Protein AF-A0A5Q5CLP3-F1 (afdb_monomer_lite)

Organism: Mycobacterium sp. (strain JLS) (NCBI:txid164757)

Foldseek 3Di:
DALVLLVLLVVLLVCLVPVPVNVVSC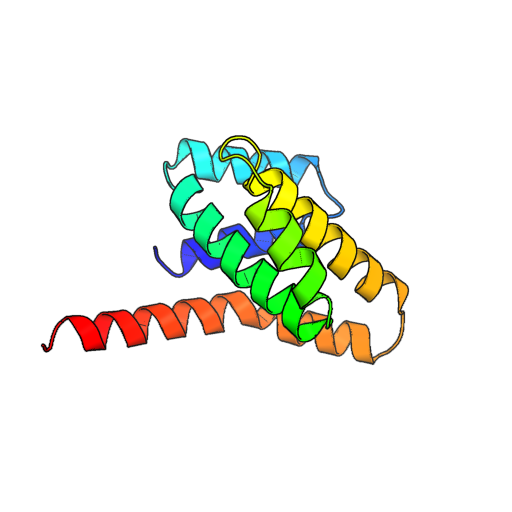VVCVVVVNNVVNLVSLLVLLCVLCVVQVNNVVLVVLQVPDDPVCNSVSSSVSSSVSLVVLVVVPDPVSVVVVVVSVCVSVVVNVVVVVVVVVVVVD

pLDDT: mean 81.56, std 12.14, range [46.47, 97.06]

Sequence (122 aa):
MNAADYLVAWAIIRSWKAEGARKDMLQSAKDADRLPFVTVALIRIAALLAHASEVDRDFTQQLVYANDANIVTRILSVTDQILSAIDADQRPSAEALMAQLDAIPEHLAFRDIVTSEVEVDT

Radius of gyration: 14.79 Å; chains: 1; bounding box: 36×40×38 Å

Structure (mmCIF, N/CA/C/O backbone):
data_AF-A0A5Q5CLP3-F1
#
_entry.id   AF-A0A5Q5CLP3-F1
#
loop_
_atom_site.group_PDB
_atom_site.id
_atom_site.type_symbol
_atom_site.label_atom_id
_atom_site.label_alt_id
_atom_site.label_comp_id
_atom_site.label_asym_id
_atom_site.label_entity_id
_atom_site.label_seq_id
_atom_site.pdbx_PDB_ins_code
_atom_site.Cartn_x
_atom_site.Cartn_y
_atom_site.Cartn_z
_atom_site.occupancy
_atom_site.B_iso_or_equiv
_atom_site.auth_seq_id
_atom_site.auth_comp_id
_atom_site.auth_asym_id
_atom_site.auth_atom_id
_atom_site.pdbx_PDB_model_num
ATOM 1 N N . MET A 1 1 ? 12.898 -8.020 -7.824 1.00 82.25 1 MET A N 1
ATOM 2 C CA . MET A 1 1 ? 12.304 -7.186 -6.758 1.00 82.25 1 MET A CA 1
ATOM 3 C C . MET A 1 1 ? 13.365 -6.958 -5.693 1.00 82.25 1 MET A C 1
ATOM 5 O O . MET A 1 1 ? 14.208 -7.830 -5.530 1.00 82.25 1 MET A O 1
ATOM 9 N N . ASN A 1 2 ? 13.394 -5.800 -5.043 1.00 84.06 2 ASN A N 1
ATOM 10 C CA . ASN A 1 2 ? 14.360 -5.465 -3.992 1.00 84.06 2 ASN A CA 1
ATOM 11 C C . ASN A 1 2 ? 13.679 -4.708 -2.836 1.00 84.06 2 ASN A C 1
ATOM 13 O O . ASN A 1 2 ? 12.492 -4.393 -2.902 1.00 84.06 2 ASN A O 1
ATOM 17 N N . ALA A 1 3 ? 14.441 -4.390 -1.787 1.00 84.00 3 ALA A N 1
ATOM 18 C CA . ALA A 1 3 ? 13.937 -3.672 -0.615 1.00 84.00 3 ALA A CA 1
ATOM 19 C C . ALA A 1 3 ? 13.268 -2.325 -0.958 1.00 84.00 3 ALA A C 1
ATOM 21 O O . ALA A 1 3 ? 12.283 -1.943 -0.330 1.00 84.00 3 ALA A O 1
ATOM 22 N N . ALA A 1 4 ? 13.756 -1.622 -1.985 1.00 87.88 4 ALA A N 1
ATOM 23 C CA . ALA A 1 4 ? 13.191 -0.340 -2.394 1.00 87.88 4 ALA A CA 1
ATOM 24 C C . ALA A 1 4 ? 11.760 -0.476 -2.939 1.00 87.88 4 ALA A C 1
ATOM 26 O O . ALA A 1 4 ? 10.946 0.415 -2.707 1.00 87.88 4 ALA A O 1
ATOM 27 N N . ASP A 1 5 ? 11.415 -1.595 -3.588 1.00 91.50 5 ASP A N 1
ATOM 28 C CA . ASP A 1 5 ? 10.044 -1.828 -4.068 1.00 91.50 5 ASP A CA 1
ATOM 29 C C . ASP A 1 5 ? 9.048 -1.917 -2.900 1.00 91.50 5 ASP A C 1
ATOM 31 O O . ASP A 1 5 ? 7.936 -1.398 -2.992 1.00 91.50 5 ASP A O 1
ATOM 35 N N . TYR A 1 6 ? 9.464 -2.523 -1.782 1.00 88.56 6 TYR A N 1
ATOM 36 C CA . TYR A 1 6 ? 8.660 -2.605 -0.562 1.00 88.56 6 TYR A CA 1
ATOM 37 C C . TYR A 1 6 ? 8.486 -1.250 0.115 1.00 88.56 6 TYR A C 1
ATOM 39 O O . TYR A 1 6 ? 7.378 -0.919 0.535 1.00 88.56 6 TYR A O 1
ATOM 47 N N . LEU A 1 7 ? 9.550 -0.448 0.184 1.00 89.88 7 LEU A N 1
ATOM 48 C CA . LEU A 1 7 ? 9.484 0.906 0.737 1.00 89.88 7 LEU A CA 1
ATOM 49 C C . LEU A 1 7 ? 8.552 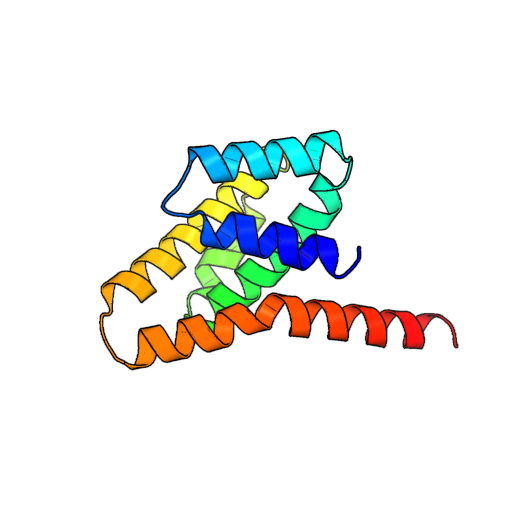1.802 -0.087 1.00 89.88 7 LEU A C 1
ATOM 51 O O . LEU A 1 7 ? 7.720 2.511 0.478 1.00 89.88 7 LEU A O 1
ATOM 55 N N . VAL A 1 8 ? 8.636 1.727 -1.419 1.00 93.81 8 VAL A N 1
ATOM 56 C CA . VAL A 1 8 ? 7.736 2.462 -2.322 1.00 93.81 8 VAL A CA 1
ATOM 57 C C . VAL A 1 8 ? 6.290 1.991 -2.155 1.00 93.81 8 VAL A C 1
ATOM 59 O O . VAL A 1 8 ? 5.395 2.820 -1.992 1.00 93.81 8 VAL A O 1
ATOM 62 N N . ALA A 1 9 ? 6.045 0.677 -2.139 1.00 93.94 9 ALA A N 1
ATOM 63 C CA . ALA A 1 9 ? 4.707 0.126 -1.923 1.00 93.94 9 ALA A CA 1
ATOM 64 C C . ALA A 1 9 ? 4.112 0.564 -0.574 1.00 93.94 9 ALA A C 1
ATOM 66 O O . ALA A 1 9 ? 2.941 0.942 -0.505 1.00 93.94 9 ALA A O 1
ATOM 67 N N . TRP A 1 10 ? 4.922 0.586 0.487 1.00 92.94 10 TRP A N 1
ATOM 68 C CA . TRP A 1 10 ? 4.484 1.057 1.798 1.00 92.94 10 TRP A CA 1
ATOM 69 C C . TRP A 1 10 ? 4.161 2.546 1.815 1.00 92.94 10 TRP A C 1
ATOM 71 O O . TRP A 1 10 ? 3.119 2.932 2.340 1.00 92.94 10 TRP A O 1
ATOM 81 N N . ALA A 1 11 ? 4.985 3.382 1.181 1.00 92.56 11 ALA A N 1
ATOM 82 C CA . ALA A 1 11 ? 4.707 4.811 1.053 1.00 92.56 11 ALA A CA 1
ATOM 83 C C . ALA A 1 11 ? 3.378 5.073 0.313 1.00 92.56 11 ALA A C 1
ATOM 85 O O . ALA A 1 11 ? 2.566 5.894 0.753 1.00 92.56 11 ALA A O 1
ATOM 86 N N . ILE A 1 12 ? 3.102 4.316 -0.756 1.00 95.69 12 ILE A N 1
ATOM 87 C CA . ILE A 1 12 ? 1.827 4.365 -1.488 1.00 95.69 12 ILE A CA 1
ATOM 88 C C . ILE A 1 12 ? 0.653 4.001 -0.562 1.00 95.69 12 ILE A C 1
ATOM 90 O O . ILE A 1 12 ? -0.347 4.724 -0.528 1.00 95.69 12 ILE A O 1
ATOM 94 N N . ILE A 1 13 ? 0.770 2.935 0.231 1.00 92.81 13 ILE A N 1
ATOM 95 C CA . ILE A 1 13 ? -0.267 2.531 1.195 1.00 92.81 13 ILE A CA 1
ATOM 96 C C . ILE A 1 13 ? -0.468 3.616 2.267 1.00 92.81 13 ILE A C 1
ATOM 98 O O . ILE A 1 13 ? -1.590 4.082 2.466 1.00 92.81 13 ILE A O 1
ATOM 102 N N . ARG A 1 14 ? 0.614 4.118 2.874 1.00 91.25 14 ARG A N 1
ATOM 103 C CA . ARG A 1 14 ? 0.599 5.183 3.898 1.00 91.25 14 ARG A CA 1
ATOM 104 C C . ARG A 1 14 ? -0.015 6.496 3.411 1.00 91.25 14 ARG A C 1
ATOM 106 O O . ARG A 1 14 ? -0.549 7.249 4.220 1.00 91.25 14 ARG A O 1
ATOM 113 N N . SER A 1 15 ? 0.006 6.760 2.107 1.00 93.75 15 SER A N 1
ATOM 114 C CA . SER A 1 15 ? -0.631 7.937 1.498 1.00 93.75 15 SER A CA 1
ATOM 115 C C . SER A 1 15 ? -2.152 7.827 1.307 1.00 93.75 15 SER A C 1
ATOM 117 O O . SER A 1 15 ? -2.725 8.561 0.507 1.00 93.75 15 SER A O 1
ATOM 119 N N . TRP A 1 16 ? -2.841 6.952 2.044 1.00 92.69 16 TRP A N 1
ATOM 120 C CA . TRP A 1 16 ? -4.288 6.719 1.910 1.00 92.69 16 TRP A CA 1
ATOM 121 C C . TRP A 1 16 ? -5.194 7.924 2.136 1.00 92.69 16 TRP A C 1
ATOM 123 O O . TRP A 1 16 ? -6.257 8.003 1.529 1.00 92.69 16 TRP A O 1
ATOM 133 N N . LYS A 1 17 ? -4.753 8.912 2.917 1.00 92.69 17 LYS A N 1
ATOM 134 C CA . LYS A 1 17 ? -5.456 10.200 3.062 1.00 92.69 17 LYS A CA 1
ATOM 135 C C . LYS A 1 17 ? -5.003 11.267 2.049 1.00 92.69 17 LYS A C 1
ATOM 137 O O . LYS A 1 17 ? -5.520 12.379 2.064 1.00 92.69 17 LYS A O 1
ATOM 142 N N . ALA A 1 18 ? -4.032 10.963 1.187 1.00 94.06 18 ALA A N 1
ATOM 143 C CA . ALA A 1 18 ? -3.360 11.907 0.292 1.00 94.06 18 ALA A CA 1
ATOM 144 C C . ALA A 1 18 ? -3.347 11.396 -1.162 1.00 94.06 18 ALA A C 1
ATOM 146 O O . ALA A 1 18 ? -2.299 11.053 -1.712 1.00 94.06 18 ALA A O 1
ATOM 147 N N . GLU A 1 19 ? -4.521 11.380 -1.805 1.00 90.75 19 GLU A N 1
ATOM 148 C CA . GLU A 1 19 ? -4.721 10.815 -3.152 1.00 90.75 19 GLU A CA 1
ATOM 149 C C . GLU A 1 19 ? -3.769 11.397 -4.216 1.00 90.75 19 GLU A C 1
ATOM 151 O O . GLU A 1 19 ? -3.290 10.661 -5.076 1.00 90.75 19 GLU A O 1
ATOM 156 N N . GLY A 1 20 ? -3.456 12.698 -4.149 1.00 93.62 20 GLY A N 1
ATOM 157 C CA . GLY A 1 20 ? -2.504 13.342 -5.064 1.00 93.62 20 GLY A CA 1
ATOM 158 C C . GLY A 1 20 ? -1.098 12.745 -4.956 1.00 93.62 20 GLY A C 1
ATOM 159 O O . GLY A 1 20 ? -0.581 12.206 -5.930 1.00 93.62 20 GLY A O 1
ATOM 160 N N . ALA A 1 21 ? -0.534 12.726 -3.744 1.00 93.25 21 ALA A N 1
ATOM 161 C CA . ALA A 1 21 ? 0.785 12.144 -3.488 1.00 93.25 21 ALA A CA 1
ATOM 162 C C . ALA A 1 21 ? 0.839 10.656 -3.870 1.00 93.25 21 ALA A C 1
ATOM 164 O O . ALA A 1 21 ? 1.832 10.178 -4.415 1.00 93.25 21 ALA A O 1
ATOM 165 N N . ARG A 1 22 ? -0.253 9.922 -3.630 1.00 95.50 22 ARG A N 1
ATOM 166 C CA . ARG A 1 22 ? -0.381 8.521 -4.033 1.00 95.50 22 ARG A CA 1
ATOM 167 C C . ARG A 1 22 ? -0.280 8.337 -5.546 1.00 95.50 22 ARG A C 1
ATOM 169 O O . ARG A 1 22 ? 0.442 7.451 -6.006 1.00 95.50 22 ARG A O 1
ATOM 176 N N . LYS A 1 23 ? -1.007 9.154 -6.315 1.00 94.94 23 LYS A N 1
ATOM 177 C CA . LYS A 1 23 ? -0.969 9.126 -7.784 1.00 94.94 23 LYS A CA 1
ATOM 178 C C . LYS A 1 23 ? 0.427 9.449 -8.304 1.00 94.94 23 LYS A C 1
ATOM 180 O O . LYS A 1 23 ? 0.911 8.728 -9.172 1.00 94.94 23 LYS A O 1
ATOM 185 N N . ASP A 1 24 ? 1.089 10.446 -7.724 1.00 96.44 24 ASP A N 1
ATOM 186 C CA . ASP A 1 24 ? 2.452 10.827 -8.105 1.00 96.44 24 ASP A CA 1
ATOM 187 C C . ASP A 1 24 ? 3.451 9.687 -7.854 1.00 96.44 24 ASP A C 1
ATOM 189 O O . ASP A 1 24 ? 4.283 9.385 -8.709 1.00 96.44 24 ASP A O 1
ATOM 193 N N . MET A 1 25 ? 3.333 8.983 -6.724 1.00 96.19 25 MET A N 1
ATOM 194 C CA . MET A 1 25 ? 4.183 7.825 -6.422 1.00 96.19 25 MET A CA 1
ATOM 195 C C . MET A 1 25 ? 3.934 6.641 -7.366 1.00 96.19 25 MET A C 1
ATOM 197 O O . MET A 1 25 ? 4.889 6.002 -7.808 1.00 96.19 25 MET A O 1
ATOM 201 N N . LEU A 1 26 ? 2.674 6.358 -7.713 1.00 95.69 26 LEU A N 1
ATOM 202 C CA . LEU A 1 26 ? 2.335 5.321 -8.695 1.00 95.69 26 LEU A CA 1
ATOM 203 C C . LEU A 1 26 ? 2.875 5.659 -10.089 1.00 95.69 26 LEU A C 1
ATOM 205 O O . LEU A 1 26 ? 3.398 4.778 -10.773 1.00 95.69 26 LEU A O 1
ATOM 209 N N . GLN A 1 27 ? 2.775 6.926 -10.497 1.00 96.50 27 GLN A N 1
ATOM 210 C CA . GLN A 1 27 ? 3.311 7.392 -11.771 1.00 96.50 27 GLN A CA 1
ATOM 211 C C . GLN A 1 27 ? 4.843 7.327 -11.783 1.00 96.50 27 GLN A C 1
ATOM 213 O O . GLN A 1 27 ? 5.410 6.787 -12.724 1.00 96.50 27 GLN A O 1
ATOM 218 N N . SER A 1 28 ? 5.507 7.743 -10.704 1.00 96.44 28 SER A N 1
ATOM 219 C CA . SER A 1 28 ? 6.964 7.624 -10.554 1.00 96.44 28 SER A CA 1
ATOM 220 C C . SER A 1 28 ? 7.442 6.167 -10.642 1.00 96.44 28 SER A C 1
ATOM 222 O O . SER A 1 28 ? 8.383 5.855 -11.372 1.00 96.44 28 SER A O 1
ATOM 224 N N . ALA A 1 29 ? 6.746 5.233 -9.981 1.00 95.56 29 ALA A N 1
ATOM 225 C CA . ALA A 1 29 ? 7.049 3.805 -10.089 1.00 95.56 29 ALA A CA 1
ATOM 226 C C . ALA A 1 29 ? 6.852 3.265 -11.516 1.00 95.56 29 ALA A C 1
ATOM 228 O O . ALA A 1 29 ? 7.582 2.368 -11.943 1.00 95.56 29 ALA A O 1
ATOM 229 N N . LYS A 1 30 ? 5.869 3.796 -12.253 1.00 95.75 30 LYS A N 1
ATOM 230 C CA . LYS A 1 30 ? 5.630 3.461 -13.660 1.00 95.75 30 LYS A CA 1
ATOM 231 C C . LYS A 1 30 ? 6.737 3.998 -14.563 1.00 95.75 30 LYS A C 1
ATOM 233 O O . LYS A 1 30 ? 7.255 3.233 -15.364 1.00 95.75 30 LYS A O 1
ATOM 238 N N . ASP A 1 31 ? 7.116 5.261 -14.400 1.00 97.06 31 ASP A N 1
ATOM 239 C CA . ASP A 1 31 ? 8.151 5.921 -15.205 1.00 97.06 31 ASP A CA 1
ATOM 240 C C . ASP A 1 31 ? 9.542 5.303 -14.986 1.00 97.06 31 ASP A C 1
ATOM 242 O O . ASP A 1 31 ? 10.394 5.359 -15.868 1.00 97.06 31 ASP A O 1
ATOM 246 N N . ALA A 1 32 ? 9.765 4.676 -13.828 1.00 95.81 32 ALA A N 1
ATOM 247 C CA . ALA A 1 32 ? 10.977 3.924 -13.513 1.00 95.81 32 ALA A CA 1
ATOM 248 C C . ALA A 1 32 ? 10.940 2.443 -13.955 1.00 95.81 32 ALA A C 1
ATOM 250 O O . ALA A 1 32 ? 11.840 1.686 -13.588 1.00 95.81 32 ALA A O 1
ATOM 251 N N . ASP A 1 33 ? 9.890 1.992 -14.655 1.00 95.31 33 ASP A N 1
ATOM 252 C CA . ASP A 1 33 ? 9.649 0.580 -15.009 1.00 95.31 33 ASP A CA 1
ATOM 253 C C . ASP A 1 33 ? 9.635 -0.375 -13.791 1.00 95.31 33 ASP A C 1
ATOM 255 O O . ASP A 1 33 ? 9.911 -1.575 -13.882 1.00 95.31 33 ASP A O 1
ATOM 259 N N . ARG A 1 34 ? 9.293 0.149 -12.606 1.00 95.50 34 ARG A N 1
ATOM 260 C CA . ARG A 1 34 ? 9.231 -0.605 -11.340 1.00 95.50 34 ARG A CA 1
ATOM 261 C C . ARG A 1 34 ? 7.824 -1.007 -10.931 1.00 95.50 34 ARG A C 1
ATOM 263 O O . ARG A 1 34 ? 7.679 -1.846 -10.042 1.00 95.50 34 ARG A O 1
ATOM 270 N N . LEU A 1 35 ? 6.791 -0.459 -11.573 1.00 94.12 35 LEU A N 1
ATOM 271 C CA . LEU A 1 35 ? 5.393 -0.699 -11.210 1.00 94.12 35 LEU A CA 1
ATOM 272 C C . LEU A 1 35 ? 5.022 -2.191 -11.071 1.00 94.12 35 LEU A C 1
ATOM 274 O O . LEU A 1 35 ? 4.312 -2.506 -10.116 1.00 94.12 35 LEU A O 1
ATOM 278 N N . PRO A 1 36 ? 5.502 -3.133 -11.914 1.00 93.44 36 PRO A N 1
ATOM 279 C CA . PRO A 1 36 ? 5.213 -4.555 -11.715 1.00 93.44 36 PRO A CA 1
ATOM 280 C C . PRO A 1 36 ? 5.741 -5.097 -10.377 1.00 93.44 36 PRO A C 1
ATOM 282 O O . PRO A 1 36 ? 5.016 -5.776 -9.653 1.00 93.44 36 PRO A O 1
ATOM 285 N N . PHE A 1 37 ? 6.975 -4.747 -10.002 1.00 93.62 37 PHE A N 1
ATOM 286 C CA . PHE A 1 37 ? 7.575 -5.174 -8.734 1.00 93.62 37 PHE A CA 1
ATOM 287 C C . PHE A 1 37 ? 6.890 -4.512 -7.535 1.00 93.62 37 PHE A C 1
ATOM 289 O O . PHE A 1 37 ? 6.574 -5.184 -6.556 1.00 93.62 37 PHE A O 1
ATOM 296 N N . VAL A 1 38 ? 6.576 -3.219 -7.648 1.00 94.25 38 VAL A N 1
ATOM 297 C CA . VAL A 1 38 ? 5.799 -2.487 -6.637 1.00 94.25 38 VAL A CA 1
ATOM 298 C C . VAL A 1 38 ? 4.401 -3.089 -6.481 1.00 94.25 38 VAL A C 1
ATOM 300 O O . VAL A 1 38 ? 3.913 -3.205 -5.366 1.00 94.25 38 VAL A O 1
ATOM 303 N N . THR A 1 39 ? 3.767 -3.548 -7.563 1.00 93.25 39 THR A N 1
ATOM 304 C CA . THR A 1 39 ? 2.457 -4.218 -7.508 1.00 93.25 39 THR A CA 1
ATOM 305 C C . THR A 1 39 ? 2.533 -5.533 -6.736 1.00 93.25 39 THR A C 1
ATOM 307 O O . THR A 1 39 ? 1.685 -5.790 -5.884 1.00 93.25 39 THR A O 1
ATOM 310 N N . VAL A 1 40 ? 3.570 -6.345 -6.962 1.00 91.25 40 VAL A N 1
ATOM 311 C CA . VAL A 1 40 ? 3.799 -7.567 -6.171 1.00 91.25 40 VAL A CA 1
ATOM 312 C C . VAL A 1 40 ? 4.019 -7.230 -4.692 1.00 91.25 40 VAL A C 1
ATOM 314 O O . VAL A 1 40 ? 3.440 -7.886 -3.824 1.00 91.25 40 VAL A O 1
ATOM 317 N N . ALA A 1 41 ? 4.801 -6.190 -4.391 1.00 91.00 41 ALA A N 1
ATOM 318 C CA . ALA A 1 41 ? 4.996 -5.718 -3.023 1.00 91.00 41 ALA A CA 1
ATOM 319 C C . ALA A 1 41 ? 3.679 -5.231 -2.385 1.00 91.00 41 ALA A C 1
ATOM 321 O O . ALA A 1 41 ? 3.374 -5.629 -1.262 1.00 91.00 41 ALA A O 1
ATOM 322 N N . LEU A 1 42 ? 2.854 -4.466 -3.111 1.00 92.81 42 LEU A N 1
ATOM 323 C CA . LEU A 1 42 ? 1.524 -4.027 -2.669 1.00 92.81 42 LEU A CA 1
ATOM 324 C C . LEU A 1 42 ? 0.625 -5.216 -2.314 1.00 92.81 42 LEU A C 1
ATOM 326 O O . LEU A 1 42 ? 0.012 -5.202 -1.251 1.00 92.81 42 LEU A O 1
ATOM 330 N N . ILE A 1 43 ? 0.583 -6.262 -3.149 1.00 90.25 43 ILE A N 1
ATOM 331 C CA . ILE A 1 43 ? -0.190 -7.486 -2.868 1.00 90.25 43 ILE A CA 1
ATOM 332 C C . ILE A 1 43 ? 0.271 -8.126 -1.557 1.00 90.25 43 ILE A C 1
ATOM 334 O O . ILE A 1 43 ? -0.555 -8.476 -0.718 1.00 90.25 43 ILE A O 1
ATOM 338 N N . ARG A 1 44 ? 1.588 -8.278 -1.370 1.00 87.88 44 ARG A N 1
ATOM 339 C CA . ARG A 1 44 ? 2.163 -8.931 -0.183 1.00 87.88 44 ARG A CA 1
ATOM 340 C C . ARG A 1 44 ? 1.891 -8.142 1.094 1.00 87.88 44 ARG A C 1
ATOM 342 O O . ARG A 1 44 ? 1.519 -8.737 2.102 1.00 87.88 44 ARG A O 1
ATOM 349 N N . ILE A 1 45 ? 2.046 -6.821 1.046 1.00 88.00 45 ILE A N 1
ATOM 350 C CA . ILE A 1 45 ? 1.747 -5.947 2.184 1.00 88.00 45 ILE A CA 1
ATOM 351 C C . ILE A 1 45 ? 0.245 -5.972 2.490 1.00 88.00 45 ILE A C 1
ATOM 353 O O . ILE A 1 45 ? -0.140 -6.115 3.645 1.00 88.00 45 ILE A O 1
ATOM 357 N N . ALA A 1 46 ? -0.609 -5.885 1.469 1.00 88.25 46 ALA A N 1
ATOM 358 C CA . ALA A 1 46 ? -2.056 -5.934 1.644 1.00 88.25 46 ALA A CA 1
ATOM 359 C C . ALA A 1 46 ? -2.538 -7.276 2.218 1.00 88.25 46 ALA A C 1
ATOM 361 O O . ALA A 1 46 ? -3.413 -7.282 3.078 1.00 88.25 46 ALA A O 1
ATOM 362 N N . ALA A 1 47 ? -1.925 -8.395 1.819 1.00 85.06 47 ALA A N 1
ATOM 363 C CA . ALA A 1 47 ? -2.195 -9.703 2.410 1.00 85.06 47 ALA A CA 1
ATOM 364 C C . ALA A 1 47 ? -1.832 -9.746 3.903 1.00 85.06 47 ALA A C 1
ATOM 366 O O . ALA A 1 47 ? -2.610 -10.243 4.708 1.00 85.06 47 ALA A O 1
ATOM 367 N N . LEU A 1 48 ? -0.680 -9.186 4.289 1.00 82.94 48 LEU A N 1
ATOM 368 C CA . LEU A 1 48 ? -0.297 -9.092 5.702 1.00 82.94 48 LEU A CA 1
ATOM 369 C C . LEU A 1 48 ? -1.248 -8.197 6.503 1.00 82.94 48 LEU A C 1
ATOM 371 O O . LEU A 1 48 ? -1.609 -8.549 7.622 1.00 82.94 48 LEU A O 1
ATOM 375 N N . LEU A 1 49 ? -1.670 -7.066 5.931 1.00 82.75 49 LEU A N 1
ATOM 376 C CA . LEU A 1 49 ? -2.649 -6.167 6.544 1.00 82.75 49 LEU A CA 1
ATOM 377 C C . LEU A 1 49 ? -3.994 -6.860 6.763 1.00 82.75 49 LEU A C 1
ATOM 379 O O . LEU A 1 49 ? -4.566 -6.751 7.848 1.00 82.75 49 LEU A O 1
ATOM 383 N N . ALA A 1 50 ? -4.485 -7.574 5.748 1.00 83.94 50 ALA A N 1
ATOM 384 C CA . ALA A 1 50 ? -5.722 -8.339 5.833 1.00 83.94 50 ALA A CA 1
ATOM 385 C C . ALA A 1 50 ? -5.627 -9.414 6.922 1.00 83.94 50 ALA A C 1
ATOM 387 O O . ALA A 1 50 ? -6.561 -9.544 7.710 1.00 83.94 50 ALA A O 1
ATOM 388 N N . HIS A 1 51 ? -4.475 -10.080 7.033 1.00 81.12 51 HIS A N 1
ATOM 389 C CA . HIS A 1 51 ? -4.258 -11.122 8.031 1.00 81.12 51 HIS A CA 1
ATOM 390 C C . HIS A 1 51 ? -4.223 -10.567 9.447 1.00 81.12 51 HIS A C 1
ATOM 392 O O . HIS A 1 51 ? -4.951 -11.035 10.319 1.00 81.12 51 HIS A O 1
ATOM 398 N N . ALA A 1 52 ? -3.435 -9.513 9.661 1.00 76.62 52 ALA A N 1
ATOM 399 C CA . ALA A 1 52 ? -3.327 -8.850 10.957 1.00 76.62 52 ALA A CA 1
ATOM 400 C C . ALA A 1 52 ? -4.656 -8.235 11.425 1.00 76.62 52 ALA A C 1
ATOM 402 O O . ALA A 1 52 ? -4.868 -8.077 12.623 1.00 76.62 52 ALA A O 1
ATOM 403 N N . SER A 1 53 ? -5.540 -7.893 10.483 1.00 74.50 53 SER A N 1
ATOM 404 C CA .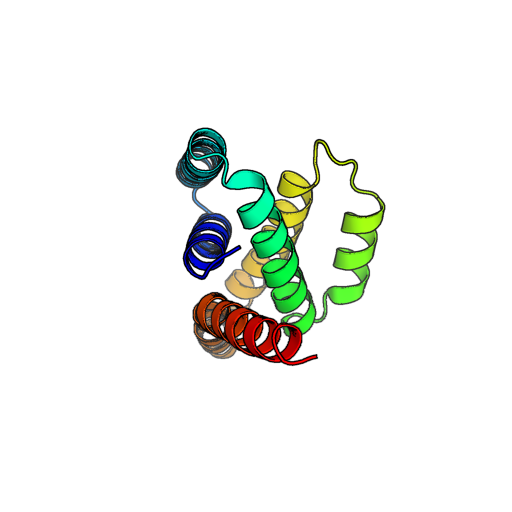 SER A 1 53 ? -6.843 -7.277 10.756 1.00 74.50 53 SER A CA 1
ATOM 405 C C . SER A 1 53 ? -8.012 -8.265 10.667 1.00 74.50 53 SER A C 1
ATOM 407 O O . SER A 1 53 ? -9.161 -7.841 10.749 1.00 74.50 53 SER A O 1
ATOM 409 N N . GLU A 1 54 ? -7.740 -9.560 10.469 1.00 79.44 54 GLU A N 1
ATOM 410 C CA . GLU A 1 54 ? -8.740 -10.632 10.332 1.00 79.44 54 GLU A CA 1
ATOM 411 C C . GLU A 1 54 ? -9.747 -10.440 9.165 1.00 79.44 54 GLU A C 1
ATOM 413 O O . GLU A 1 54 ? -10.860 -10.966 9.188 1.00 79.44 54 GLU A O 1
ATOM 418 N N . VAL A 1 55 ? -9.351 -9.733 8.095 1.00 73.56 55 VAL A N 1
ATOM 419 C CA . VAL A 1 55 ? -10.164 -9.443 6.883 1.00 73.56 55 VAL A CA 1
ATOM 420 C C . VAL A 1 55 ? -9.783 -10.349 5.685 1.00 73.56 55 VAL A C 1
ATOM 422 O O . VAL A 1 55 ? -10.170 -10.119 4.538 1.00 73.56 55 VAL A O 1
ATOM 425 N N . ASP A 1 56 ? -9.025 -11.423 5.926 1.00 69.31 56 ASP A N 1
ATOM 426 C CA . ASP A 1 56 ? -8.397 -12.283 4.900 1.00 69.31 56 ASP A CA 1
ATOM 427 C C . ASP A 1 56 ? -9.340 -12.826 3.816 1.00 69.31 56 ASP A C 1
ATOM 429 O O . ASP A 1 56 ? -8.988 -12.902 2.628 1.00 69.31 56 ASP A O 1
ATOM 433 N N . ARG A 1 57 ? -10.550 -13.233 4.219 1.00 68.44 57 ARG A N 1
ATOM 434 C CA . ARG A 1 57 ? -11.506 -13.893 3.321 1.00 68.44 57 ARG A CA 1
ATOM 435 C C . ARG A 1 57 ? -12.019 -12.942 2.241 1.00 68.44 57 ARG A C 1
ATOM 437 O O . ARG A 1 57 ? -12.119 -13.341 1.078 1.00 68.44 57 ARG A O 1
ATOM 444 N N . ASP A 1 58 ? -12.282 -11.695 2.615 1.00 72.44 58 ASP A N 1
ATOM 445 C CA . ASP A 1 58 ? -12.814 -10.678 1.711 1.00 72.44 58 ASP A CA 1
ATOM 446 C C . ASP A 1 58 ? -11.717 -10.131 0.792 1.00 72.44 58 ASP A C 1
ATOM 448 O O . ASP A 1 58 ? -11.965 -9.896 -0.392 1.00 72.44 58 ASP A O 1
ATOM 452 N N . PHE A 1 59 ? -10.480 -10.015 1.286 1.00 77.75 59 PHE A N 1
ATOM 453 C CA . PHE A 1 59 ? -9.334 -9.603 0.472 1.00 77.75 59 PHE A CA 1
ATOM 454 C C . PHE A 1 59 ? -9.039 -10.598 -0.659 1.00 77.75 59 PHE A C 1
ATOM 456 O O . PHE A 1 59 ? -8.926 -10.210 -1.825 1.00 77.75 59 PHE A O 1
ATOM 463 N N . THR A 1 60 ? -8.989 -11.896 -0.342 1.00 76.00 60 THR A N 1
ATOM 464 C CA . THR A 1 60 ? -8.697 -12.944 -1.335 1.00 76.00 60 THR A CA 1
ATOM 465 C C . THR A 1 60 ? -9.751 -12.978 -2.443 1.00 76.00 60 THR A C 1
ATOM 467 O O . THR A 1 60 ? -9.410 -13.056 -3.624 1.00 76.00 60 THR A O 1
ATOM 470 N N . GLN A 1 61 ? -11.038 -12.860 -2.096 1.00 77.25 61 GLN A N 1
ATOM 471 C CA . GLN A 1 61 ? -12.109 -12.802 -3.095 1.00 77.25 61 GLN A CA 1
ATOM 472 C C . GLN A 1 61 ? -11.991 -11.567 -3.994 1.00 77.25 61 GLN A C 1
ATOM 474 O O . GLN A 1 61 ? -12.125 -11.676 -5.214 1.00 77.25 61 GLN A O 1
ATOM 479 N N . GLN A 1 62 ? -11.701 -10.398 -3.422 1.00 77.81 62 GLN A N 1
ATOM 480 C CA . GLN A 1 62 ? -11.566 -9.160 -4.191 1.00 77.81 62 GLN A CA 1
ATOM 481 C C . GLN A 1 62 ? -10.417 -9.207 -5.205 1.00 77.81 62 GLN A C 1
ATOM 483 O O . GLN A 1 62 ? -10.570 -8.655 -6.304 1.00 77.81 62 GLN A O 1
ATOM 488 N N . LEU A 1 63 ? -9.319 -9.895 -4.868 1.00 79.69 63 LEU A N 1
ATOM 489 C CA . LEU A 1 63 ? -8.199 -10.145 -5.777 1.00 79.69 63 LEU A CA 1
ATOM 490 C C . LEU A 1 63 ? -8.545 -11.139 -6.888 1.00 79.69 63 LEU A C 1
ATOM 492 O O . LEU A 1 63 ? -8.233 -10.871 -8.043 1.00 79.69 63 LEU A O 1
ATOM 496 N N . VAL A 1 64 ? -9.218 -12.251 -6.577 1.00 80.00 64 VAL A N 1
ATOM 497 C CA . VAL A 1 64 ? -9.599 -13.263 -7.585 1.00 80.00 64 VAL A CA 1
ATOM 498 C C . VAL A 1 64 ? -10.517 -12.675 -8.659 1.00 80.00 64 VAL A C 1
ATOM 500 O O . VAL A 1 64 ? -10.402 -13.019 -9.831 1.00 80.00 64 VAL A O 1
ATOM 503 N N . TYR A 1 65 ? -11.412 -11.762 -8.277 1.00 80.12 65 TYR A N 1
ATOM 504 C CA . TYR A 1 65 ? -12.307 -11.082 -9.218 1.00 80.12 65 TYR A CA 1
ATOM 505 C C . TYR A 1 65 ? -11.709 -9.805 -9.828 1.00 80.12 65 TYR A C 1
ATOM 507 O O . TYR A 1 65 ? -12.424 -9.070 -10.520 1.00 80.12 65 TYR A O 1
ATOM 515 N N . ALA A 1 66 ? -10.445 -9.485 -9.538 1.00 78.12 66 ALA A N 1
ATOM 516 C CA . ALA A 1 66 ? -9.740 -8.384 -10.175 1.00 78.12 66 ALA A CA 1
ATOM 517 C C . ALA A 1 66 ? -9.370 -8.768 -11.611 1.00 78.12 66 ALA A C 1
ATOM 519 O O . ALA A 1 66 ? -8.897 -9.870 -11.862 1.00 78.12 66 ALA A O 1
ATOM 520 N N . ASN A 1 67 ? -9.550 -7.847 -12.556 1.00 75.62 67 ASN A N 1
ATOM 521 C CA . ASN A 1 67 ? -8.865 -7.939 -13.841 1.00 75.62 67 ASN A CA 1
ATOM 522 C C . ASN A 1 67 ? -7.517 -7.208 -13.753 1.00 75.62 67 ASN A C 1
ATOM 524 O O . ASN A 1 67 ? -7.363 -6.281 -12.952 1.00 75.62 67 ASN A O 1
ATOM 528 N N . ASP A 1 68 ? -6.561 -7.591 -14.603 1.00 69.06 68 ASP A N 1
ATOM 529 C CA . ASP A 1 68 ? -5.186 -7.065 -14.574 1.00 69.06 68 ASP A CA 1
ATOM 530 C C . ASP A 1 68 ? -5.130 -5.530 -14.616 1.00 69.06 68 ASP A C 1
ATOM 532 O O . ASP A 1 68 ? -4.321 -4.908 -13.932 1.00 69.06 68 ASP A O 1
ATOM 536 N N . ALA A 1 69 ? -6.050 -4.898 -15.353 1.00 75.75 69 ALA A N 1
ATOM 537 C CA . ALA A 1 69 ? -6.113 -3.445 -15.498 1.00 75.75 69 ALA A CA 1
ATOM 538 C C . ALA A 1 69 ? -6.441 -2.692 -14.194 1.00 75.75 69 ALA A C 1
ATOM 540 O O . ALA A 1 69 ? -6.086 -1.523 -14.071 1.00 75.75 69 ALA A O 1
ATOM 541 N N . ASN A 1 70 ? -7.104 -3.334 -13.225 1.00 82.94 70 ASN A N 1
ATOM 542 C CA . ASN A 1 70 ? -7.578 -2.682 -11.998 1.00 82.94 70 ASN A CA 1
ATOM 543 C C . ASN A 1 70 ? -6.984 -3.281 -10.719 1.00 82.94 70 ASN A C 1
ATOM 545 O O . ASN A 1 70 ? -7.437 -2.945 -9.621 1.00 82.94 70 ASN A O 1
ATOM 549 N N . ILE A 1 71 ? -5.998 -4.174 -10.830 1.00 87.88 71 ILE A N 1
ATOM 550 C CA . ILE A 1 71 ? -5.477 -4.908 -9.673 1.00 87.88 71 ILE A CA 1
ATOM 551 C C . ILE A 1 71 ? -4.912 -3.963 -8.604 1.00 87.88 71 ILE A C 1
ATOM 553 O O . ILE A 1 71 ? -5.283 -4.071 -7.439 1.00 87.88 71 ILE A O 1
ATOM 557 N N . VAL A 1 72 ? -4.124 -2.959 -9.007 1.00 91.12 72 VAL A N 1
ATOM 558 C CA . VAL A 1 72 ? -3.555 -1.945 -8.102 1.00 91.12 72 VAL A CA 1
ATOM 559 C C . VAL A 1 72 ? -4.659 -1.166 -7.390 1.00 91.12 72 VAL A C 1
ATOM 561 O O . VAL A 1 72 ? -4.633 -1.034 -6.171 1.00 91.12 72 VAL A O 1
ATOM 564 N N . THR A 1 73 ? -5.669 -0.698 -8.125 1.00 90.12 73 THR A N 1
ATOM 565 C CA . THR A 1 73 ? -6.803 0.043 -7.555 1.00 90.12 73 THR A CA 1
ATOM 566 C C . THR A 1 73 ? -7.555 -0.784 -6.517 1.00 90.12 73 THR A C 1
ATOM 568 O O . THR A 1 73 ? -7.902 -0.265 -5.458 1.00 90.12 73 THR A O 1
ATOM 571 N N . ARG A 1 74 ? -7.790 -2.074 -6.788 1.00 88.31 74 ARG A N 1
ATOM 572 C CA . ARG A 1 74 ? -8.478 -2.964 -5.842 1.00 88.31 74 ARG A CA 1
ATOM 573 C C . ARG A 1 74 ? -7.657 -3.231 -4.591 1.00 88.31 74 ARG A C 1
ATOM 575 O O . ARG A 1 74 ? -8.209 -3.151 -3.499 1.00 88.31 74 ARG A O 1
ATOM 582 N N . ILE A 1 75 ? -6.358 -3.492 -4.742 1.00 91.00 75 ILE A N 1
ATOM 583 C CA . ILE A 1 75 ? -5.450 -3.660 -3.600 1.00 91.00 75 ILE A CA 1
ATOM 584 C C . ILE A 1 75 ? -5.514 -2.423 -2.704 1.00 91.00 75 ILE A C 1
ATOM 586 O O . ILE A 1 75 ? -5.745 -2.553 -1.505 1.00 91.00 75 ILE A O 1
ATOM 590 N N . LEU A 1 76 ? -5.388 -1.232 -3.299 1.00 92.25 76 LEU A N 1
ATOM 591 C CA . LEU A 1 76 ? -5.415 0.026 -2.556 1.00 92.25 76 LEU A CA 1
ATOM 592 C C . LEU A 1 76 ? -6.756 0.255 -1.859 1.00 92.25 76 LEU A C 1
ATOM 594 O O . LEU A 1 76 ? -6.776 0.645 -0.698 1.00 92.25 76 LEU A O 1
ATOM 598 N N . SER A 1 77 ? -7.870 -0.059 -2.523 1.00 89.75 77 SER A N 1
ATOM 599 C CA . SER A 1 77 ? -9.198 0.063 -1.920 1.00 89.75 77 SER A CA 1
ATOM 600 C C . SER A 1 77 ? -9.361 -0.811 -0.674 1.00 89.75 77 SER A C 1
ATOM 602 O O . SER A 1 77 ? -9.933 -0.349 0.312 1.00 89.75 77 SER A O 1
ATOM 604 N N . VAL A 1 78 ? -8.844 -2.045 -0.681 1.00 86.75 78 VAL A N 1
ATOM 605 C CA . VAL A 1 78 ? -8.897 -2.905 0.512 1.00 86.75 78 VAL A CA 1
ATOM 606 C C . VAL A 1 78 ? -7.970 -2.388 1.604 1.00 86.75 78 VAL A C 1
ATOM 608 O O . VAL A 1 78 ? -8.383 -2.305 2.760 1.00 86.75 78 VAL A O 1
ATOM 611 N N . THR A 1 79 ? -6.741 -1.994 1.260 1.00 89.75 79 THR A N 1
ATOM 612 C CA . THR A 1 79 ? -5.822 -1.444 2.266 1.00 89.75 79 THR A CA 1
ATOM 613 C C . THR A 1 79 ? -6.368 -0.165 2.892 1.00 89.75 79 THR A C 1
ATOM 615 O O . THR A 1 79 ? -6.223 0.019 4.094 1.00 89.75 79 THR A O 1
ATOM 618 N N . ASP A 1 80 ? -7.059 0.679 2.124 1.00 91.31 80 ASP A N 1
ATOM 619 C CA . ASP A 1 80 ? -7.687 1.899 2.636 1.00 91.31 80 ASP A CA 1
ATOM 620 C C . ASP A 1 80 ? -8.821 1.583 3.617 1.00 91.31 80 ASP A C 1
ATOM 622 O O . ASP A 1 80 ? -8.938 2.244 4.645 1.00 91.31 80 ASP A O 1
ATOM 626 N N . GLN A 1 81 ? -9.630 0.554 3.344 1.00 87.62 81 GLN A N 1
ATOM 627 C CA . GLN A 1 81 ? -10.686 0.105 4.260 1.00 87.62 81 GLN A CA 1
ATOM 628 C C . GLN A 1 81 ? -10.106 -0.402 5.584 1.00 87.62 81 GLN A C 1
ATOM 630 O O . GLN A 1 81 ? -10.587 -0.019 6.649 1.00 87.62 81 GLN A O 1
ATOM 635 N N . ILE A 1 82 ? -9.046 -1.215 5.521 1.00 85.69 82 ILE A N 1
ATOM 636 C CA . ILE A 1 82 ? -8.351 -1.728 6.708 1.00 85.69 82 ILE A CA 1
ATOM 637 C C . ILE A 1 82 ? -7.759 -0.569 7.517 1.00 85.69 82 ILE A C 1
ATOM 639 O O . ILE A 1 82 ? -8.017 -0.450 8.712 1.00 85.69 82 ILE A O 1
ATOM 643 N N . LEU A 1 83 ? -7.017 0.329 6.863 1.00 87.50 83 LEU A N 1
ATOM 644 C CA . LEU A 1 83 ? -6.403 1.482 7.523 1.00 87.50 83 LEU A CA 1
ATOM 645 C C . LEU A 1 83 ? -7.448 2.432 8.111 1.00 87.50 83 LEU A C 1
ATOM 647 O O . LEU A 1 83 ? -7.251 2.945 9.209 1.00 87.50 83 LEU A O 1
ATOM 651 N N . SER A 1 84 ? -8.577 2.625 7.429 1.00 87.88 84 SER A N 1
ATOM 652 C CA . SER A 1 84 ? -9.692 3.414 7.948 1.00 87.88 84 SER A CA 1
ATOM 653 C C . SER A 1 84 ? -10.337 2.773 9.175 1.00 87.88 84 SER A C 1
ATOM 655 O O . SER A 1 84 ? -10.735 3.501 10.081 1.00 87.88 84 SER A O 1
ATOM 657 N N . ALA A 1 85 ? -10.460 1.444 9.219 1.00 83.69 85 ALA A N 1
ATOM 658 C CA . ALA A 1 85 ? -10.986 0.739 10.385 1.00 83.69 85 ALA A CA 1
ATOM 659 C C . ALA A 1 85 ? -10.036 0.859 11.588 1.00 83.69 85 ALA A C 1
ATOM 661 O O . ALA A 1 85 ? -10.490 1.134 12.697 1.00 83.69 85 ALA A O 1
ATOM 662 N N . ILE A 1 86 ? -8.724 0.738 11.357 1.00 81.56 86 ILE A N 1
ATOM 663 C CA . ILE A 1 86 ? -7.689 0.917 12.387 1.00 81.56 86 ILE A CA 1
ATOM 664 C C . ILE A 1 86 ? -7.698 2.355 12.927 1.00 81.56 86 ILE A C 1
ATOM 666 O O . ILE A 1 86 ? -7.709 2.559 14.139 1.00 81.56 86 ILE A O 1
ATOM 670 N N . ASP A 1 87 ? -7.735 3.355 12.041 1.00 83.06 87 ASP A N 1
ATOM 671 C CA . ASP A 1 87 ? -7.775 4.784 12.398 1.00 83.06 87 ASP A CA 1
ATOM 672 C C . ASP A 1 87 ? -9.035 5.136 13.210 1.00 83.06 87 ASP A C 1
ATOM 674 O O . ASP A 1 87 ? -8.982 5.954 14.130 1.00 83.06 87 ASP A O 1
ATOM 678 N N . ALA A 1 88 ? -10.163 4.482 12.915 1.00 82.00 88 ALA A N 1
ATOM 679 C CA . ALA A 1 88 ? -11.419 4.672 13.632 1.00 82.00 88 ALA A CA 1
ATOM 680 C C . ALA A 1 88 ? -11.452 4.009 15.022 1.00 82.00 88 ALA A C 1
ATOM 682 O O . ALA A 1 88 ? -12.207 4.474 15.877 1.00 82.00 88 ALA A O 1
ATOM 683 N N . ASP A 1 89 ? -10.661 2.958 15.273 1.00 75.62 89 ASP A N 1
ATOM 684 C CA . ASP A 1 89 ? -10.723 2.205 16.536 1.00 75.62 89 ASP A CA 1
ATOM 685 C C . ASP A 1 89 ? -10.174 3.006 17.737 1.00 75.62 89 ASP A C 1
ATOM 687 O O . ASP A 1 89 ? -10.519 2.685 18.865 1.00 75.62 89 ASP A O 1
ATOM 691 N N . GLN A 1 90 ? -9.390 4.082 17.545 1.00 64.56 90 GLN A N 1
ATOM 692 C CA . GLN A 1 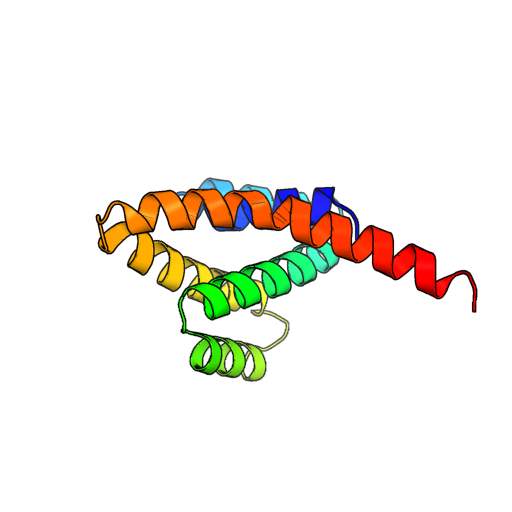90 ? -8.889 5.040 18.572 1.00 64.56 90 GLN A CA 1
ATOM 693 C C . GLN A 1 90 ? -8.294 4.449 19.877 1.00 64.56 90 GLN A C 1
ATOM 695 O O . GLN A 1 90 ? -7.942 5.182 20.803 1.00 64.56 90 GLN A O 1
ATOM 700 N N . ARG A 1 91 ? -8.160 3.128 19.986 1.00 66.75 91 ARG A N 1
ATOM 701 C CA . ARG A 1 91 ? -7.588 2.427 21.132 1.00 66.75 91 ARG A CA 1
ATOM 702 C C . ARG A 1 91 ? -6.062 2.472 21.043 1.00 66.75 91 ARG A C 1
ATOM 704 O O . ARG A 1 91 ? -5.519 2.450 19.941 1.00 66.75 91 ARG A O 1
ATOM 711 N N . PRO A 1 92 ? -5.344 2.394 22.177 1.00 58.19 92 PRO A N 1
ATOM 712 C CA . PRO A 1 92 ? -3.881 2.262 22.190 1.00 58.19 92 PRO A CA 1
ATOM 713 C C . PRO A 1 92 ? -3.352 1.081 21.352 1.00 58.19 92 PRO A C 1
ATOM 715 O O . PRO A 1 92 ? -2.216 1.093 20.888 1.00 58.19 92 PRO A O 1
ATOM 718 N N . SER A 1 93 ? -4.186 0.059 21.124 1.00 64.50 93 SER A N 1
ATOM 719 C CA . SER A 1 93 ? -3.886 -1.067 20.236 1.00 64.50 93 SER A CA 1
ATOM 720 C C . SER A 1 93 ? -3.735 -0.667 18.765 1.00 64.50 93 SER A C 1
ATOM 722 O O . SER A 1 93 ? -2.978 -1.323 18.058 1.00 64.50 93 SER A O 1
ATOM 724 N N . ALA A 1 94 ? -4.396 0.398 18.304 1.00 62.44 94 ALA A N 1
ATOM 725 C CA . ALA A 1 94 ? -4.302 0.876 16.925 1.00 62.44 94 ALA A CA 1
ATOM 726 C C . ALA A 1 94 ? -2.936 1.519 16.630 1.00 62.44 94 ALA A C 1
ATOM 728 O O . ALA A 1 94 ? -2.346 1.258 15.585 1.00 62.44 94 ALA A O 1
ATOM 729 N N . GLU A 1 95 ? -2.381 2.293 17.570 1.00 68.06 95 GLU A N 1
ATOM 730 C CA . GLU A 1 95 ? -1.021 2.844 17.447 1.00 68.06 95 GLU A CA 1
ATOM 731 C C . GLU A 1 95 ? 0.040 1.737 17.479 1.00 68.06 95 GLU A C 1
ATOM 733 O O . GLU A 1 95 ? 0.963 1.736 16.664 1.00 68.06 95 GLU A O 1
ATOM 738 N N . ALA A 1 96 ? -0.118 0.757 18.375 1.00 67.88 96 ALA A N 1
ATOM 739 C CA . ALA A 1 96 ? 0.768 -0.403 18.443 1.00 67.88 96 ALA A CA 1
ATOM 740 C C . ALA A 1 96 ? 0.708 -1.250 17.162 1.00 67.88 96 ALA A C 1
ATOM 742 O O . ALA A 1 96 ? 1.745 -1.704 16.678 1.00 67.88 96 ALA A O 1
ATOM 743 N N . LEU A 1 97 ? -0.486 -1.425 16.589 1.00 68.06 97 LEU A N 1
ATOM 744 C CA . LEU A 1 97 ? -0.670 -2.095 15.308 1.00 68.06 97 LEU A CA 1
ATOM 745 C C . LEU A 1 97 ? 0.018 -1.308 14.188 1.00 68.06 97 LEU A C 1
ATOM 747 O O . LEU A 1 97 ? 0.831 -1.876 13.474 1.00 68.06 97 LEU A O 1
ATOM 751 N N . MET A 1 98 ? -0.201 0.005 14.081 1.00 70.44 98 MET A N 1
ATOM 752 C CA . MET A 1 98 ? 0.463 0.844 13.071 1.00 70.44 98 MET A CA 1
ATOM 753 C C . MET A 1 98 ? 1.995 0.801 13.171 1.00 70.44 98 MET A C 1
ATOM 755 O O . MET A 1 98 ? 2.663 0.706 12.143 1.00 70.44 98 MET A O 1
ATOM 759 N N . ALA A 1 99 ? 2.555 0.790 14.384 1.00 73.44 99 ALA A N 1
ATOM 760 C CA . ALA A 1 99 ? 3.995 0.641 14.590 1.00 73.44 99 ALA A CA 1
ATOM 761 C C . ALA A 1 99 ? 4.525 -0.730 14.128 1.00 73.44 99 ALA A C 1
ATOM 763 O O . ALA A 1 99 ? 5.616 -0.813 13.568 1.00 73.44 99 ALA A O 1
ATOM 764 N N . GLN A 1 100 ? 3.753 -1.806 14.318 1.00 71.06 100 GLN A N 1
ATOM 765 C CA . GLN A 1 100 ? 4.091 -3.131 13.781 1.00 71.06 100 GLN A CA 1
ATOM 766 C C . GLN A 1 100 ? 3.978 -3.171 12.253 1.00 71.06 100 GLN A C 1
ATOM 768 O O . GLN A 1 100 ? 4.807 -3.790 11.587 1.00 71.06 100 GLN A O 1
ATOM 773 N N . LEU A 1 101 ? 2.981 -2.488 11.688 1.00 71.12 101 LEU A N 1
ATOM 774 C CA . LEU A 1 101 ? 2.791 -2.399 10.244 1.00 71.12 101 LEU A CA 1
ATOM 775 C C . LEU A 1 101 ? 3.932 -1.628 9.560 1.00 71.12 101 LEU A C 1
ATOM 777 O O . LEU A 1 101 ? 4.340 -2.002 8.462 1.00 71.12 101 LEU A O 1
ATOM 781 N N . ASP A 1 102 ? 4.507 -0.617 10.217 1.00 78.00 102 ASP A N 1
ATOM 782 C CA . ASP A 1 102 ? 5.657 0.132 9.690 1.00 78.00 102 ASP A CA 1
ATOM 783 C C . ASP A 1 102 ? 6.931 -0.731 9.546 1.00 78.00 102 ASP A C 1
ATOM 785 O O . ASP A 1 102 ? 7.797 -0.399 8.738 1.00 78.00 102 ASP A O 1
ATOM 789 N N . ALA A 1 103 ? 7.022 -1.872 10.242 1.00 77.88 103 ALA A N 1
ATOM 790 C CA . ALA A 1 103 ? 8.121 -2.832 10.094 1.00 77.88 103 ALA A CA 1
ATOM 791 C C . ALA A 1 103 ? 7.932 -3.820 8.919 1.00 77.88 103 ALA A C 1
ATOM 793 O O . ALA A 1 103 ? 8.877 -4.512 8.527 1.00 77.88 103 ALA A O 1
ATOM 794 N N . ILE A 1 104 ? 6.735 -3.891 8.317 1.00 72.94 104 ILE A N 1
ATOM 795 C CA . ILE A 1 104 ? 6.423 -4.830 7.222 1.00 72.94 104 ILE A CA 1
ATOM 796 C C . ILE A 1 104 ? 7.422 -4.758 6.054 1.00 72.94 104 ILE A C 1
ATOM 798 O O . ILE A 1 104 ? 7.838 -5.822 5.580 1.00 72.94 104 ILE A O 1
ATOM 802 N N . PRO A 1 105 ? 7.823 -3.571 5.557 1.00 73.19 105 PRO A N 1
ATOM 803 C CA . PRO A 1 105 ? 8.712 -3.484 4.401 1.00 73.19 105 PRO A CA 1
ATOM 804 C C . PRO A 1 105 ? 10.066 -4.143 4.656 1.00 73.19 105 PRO A C 1
ATOM 806 O O . PRO A 1 105 ? 10.568 -4.861 3.793 1.00 73.19 105 PRO A O 1
ATOM 809 N N . GLU A 1 106 ? 10.626 -3.948 5.850 1.00 74.94 106 GLU A N 1
ATOM 810 C CA . GLU A 1 106 ? 11.907 -4.533 6.251 1.00 74.94 106 GLU A CA 1
ATOM 811 C C . GLU A 1 106 ? 11.798 -6.051 6.417 1.00 74.94 106 GLU A C 1
ATOM 813 O O . GLU A 1 106 ? 12.635 -6.789 5.898 1.00 74.94 106 GLU A O 1
ATOM 818 N N . HIS A 1 107 ? 10.726 -6.535 7.053 1.00 75.81 107 HIS A N 1
ATOM 819 C CA . HIS A 1 107 ? 10.485 -7.969 7.237 1.00 75.81 107 HIS A CA 1
ATOM 820 C C . HIS A 1 107 ? 10.327 -8.705 5.897 1.00 75.81 107 HIS A C 1
ATOM 822 O O . HIS A 1 107 ? 10.877 -9.794 5.70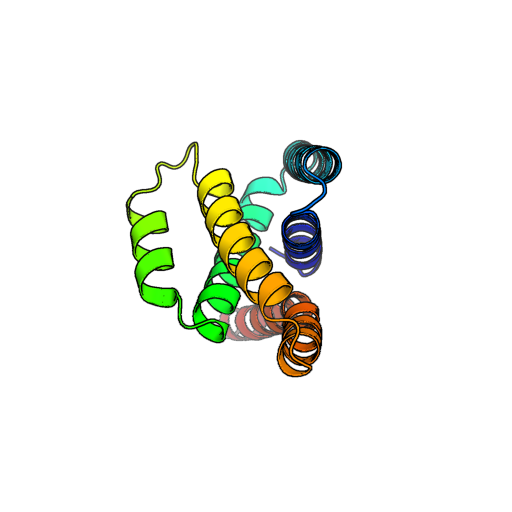7 1.00 75.81 107 HIS A O 1
ATOM 828 N N . LEU A 1 108 ? 9.588 -8.118 4.951 1.00 73.88 108 LEU A N 1
ATOM 829 C CA . LEU A 1 108 ? 9.394 -8.700 3.622 1.00 73.88 108 LEU A CA 1
ATOM 830 C C . LEU A 1 108 ? 10.662 -8.631 2.767 1.00 73.88 108 LEU A C 1
ATOM 832 O O . LEU A 1 108 ? 10.990 -9.612 2.096 1.00 73.88 108 LEU A O 1
ATOM 836 N N . ALA A 1 109 ? 11.387 -7.511 2.814 1.00 71.25 109 ALA A N 1
ATOM 837 C CA . ALA A 1 109 ? 12.662 -7.366 2.124 1.00 71.25 109 ALA A CA 1
ATOM 838 C C . ALA A 1 109 ? 13.690 -8.389 2.626 1.00 71.25 109 ALA A C 1
ATOM 840 O O . ALA A 1 109 ? 14.342 -9.044 1.815 1.00 71.25 109 ALA A O 1
ATOM 841 N N . PHE A 1 110 ? 13.787 -8.576 3.945 1.00 70.44 110 PHE A N 1
ATOM 842 C CA . PHE A 1 110 ? 14.661 -9.578 4.551 1.00 70.44 110 PHE A CA 1
ATOM 843 C C . PHE A 1 110 ? 14.294 -10.997 4.106 1.00 70.44 110 PHE A C 1
ATOM 845 O O . PHE A 1 110 ? 15.166 -11.752 3.679 1.00 70.44 110 PHE A O 1
ATOM 852 N N . ARG A 1 111 ? 13.002 -11.354 4.136 1.00 71.31 111 ARG A N 1
ATOM 853 C CA . ARG A 1 111 ? 12.539 -12.682 3.709 1.00 71.31 111 ARG A CA 1
ATOM 854 C C . ARG A 1 111 ? 12.922 -12.988 2.262 1.00 71.31 111 ARG A C 1
ATOM 856 O O . ARG A 1 111 ? 13.361 -14.098 1.977 1.00 71.31 111 ARG A O 1
ATOM 863 N N . ASP A 1 112 ? 12.756 -12.030 1.355 1.00 67.62 112 ASP A N 1
ATOM 864 C CA . ASP A 1 112 ? 13.084 -12.240 -0.057 1.00 67.62 112 ASP A CA 1
ATOM 865 C C . ASP A 1 112 ? 14.585 -12.387 -0.301 1.00 67.62 112 ASP A C 1
ATOM 867 O O . ASP A 1 112 ? 14.970 -13.238 -1.097 1.00 67.62 112 ASP A O 1
ATOM 871 N N . ILE A 1 113 ? 15.420 -11.618 0.407 1.00 65.06 113 ILE A N 1
ATOM 872 C CA . ILE A 1 113 ? 16.882 -11.752 0.341 1.00 65.06 113 ILE A CA 1
ATOM 873 C C . ILE A 1 113 ? 17.292 -13.162 0.779 1.00 65.06 113 ILE A C 1
ATOM 875 O O . ILE A 1 113 ? 17.937 -13.876 0.015 1.00 65.06 113 ILE A O 1
ATOM 879 N N . VAL A 1 114 ? 16.829 -13.606 1.950 1.00 64.56 114 VAL A N 1
ATOM 880 C CA . VAL A 1 114 ? 17.167 -14.933 2.491 1.00 64.56 114 VAL A CA 1
ATOM 881 C C . VAL A 1 114 ? 16.659 -16.060 1.587 1.00 64.56 114 VAL A C 1
ATOM 883 O O . VAL A 1 114 ? 17.364 -17.036 1.363 1.00 64.56 114 VAL A O 1
ATOM 886 N N . THR A 1 115 ? 15.453 -15.937 1.026 1.00 63.94 115 THR A N 1
ATOM 887 C CA . THR A 1 115 ? 14.898 -16.976 0.138 1.00 63.94 115 THR A CA 1
ATOM 888 C C . THR A 1 115 ? 15.661 -17.048 -1.189 1.00 63.94 115 THR A C 1
ATOM 890 O O . THR A 1 115 ? 15.871 -18.138 -1.710 1.00 63.94 115 THR A O 1
ATOM 893 N N . SER A 1 116 ? 16.135 -15.908 -1.707 1.00 60.62 116 SER A N 1
ATOM 894 C CA . SER A 1 116 ? 16.942 -15.868 -2.932 1.00 60.62 116 SER A CA 1
ATOM 895 C C . SER A 1 116 ? 18.353 -16.438 -2.769 1.00 60.62 116 SER A C 1
ATOM 897 O O . SER A 1 116 ? 18.917 -16.905 -3.750 1.00 60.62 116 SER A O 1
ATOM 899 N N . GLU A 1 117 ? 18.915 -16.451 -1.557 1.00 58.28 117 GLU A N 1
ATOM 900 C CA . GLU A 1 117 ? 20.210 -17.095 -1.281 1.00 58.28 117 GLU A CA 1
ATOM 901 C C . GLU A 1 117 ? 20.095 -18.628 -1.256 1.00 58.28 117 GLU A C 1
ATOM 903 O O . GLU A 1 117 ? 21.015 -19.321 -1.675 1.00 58.28 117 GLU A O 1
ATOM 908 N N . VAL A 1 118 ? 18.945 -19.171 -0.841 1.00 56.62 118 VAL A N 1
ATOM 909 C CA . VAL A 1 118 ? 18.716 -20.626 -0.756 1.00 56.62 118 VAL A CA 1
ATOM 910 C C . VAL A 1 118 ? 18.492 -21.269 -2.133 1.00 56.62 118 VAL A C 1
ATOM 912 O O . VAL A 1 118 ? 18.843 -22.429 -2.324 1.00 56.62 118 VAL A O 1
ATOM 915 N N . GLU A 1 119 ? 17.943 -20.536 -3.106 1.00 50.69 119 GLU A N 1
ATOM 916 C CA . GLU A 1 119 ? 17.696 -21.049 -4.467 1.00 50.69 119 GLU A CA 1
ATOM 917 C C . GLU A 1 119 ? 18.954 -21.101 -5.358 1.00 50.69 119 GLU A C 1
ATOM 919 O O . GLU A 1 119 ? 18.917 -21.720 -6.419 1.00 50.69 119 GLU A O 1
ATOM 924 N N . VAL A 1 120 ? 20.068 -20.471 -4.962 1.00 53.12 120 VAL A N 1
ATOM 925 C CA . VAL A 1 120 ? 21.314 -20.439 -5.761 1.00 53.12 120 VAL A CA 1
ATOM 926 C C . VAL A 1 120 ? 22.237 -21.629 -5.451 1.00 53.12 120 VAL A C 1
ATOM 928 O O . VAL A 1 120 ? 23.104 -21.955 -6.260 1.00 53.12 120 VAL A O 1
ATOM 931 N N . ASP A 1 121 ? 22.012 -22.321 -4.330 1.00 47.66 121 ASP A N 1
ATOM 932 C CA . ASP A 1 121 ? 22.842 -23.437 -3.846 1.00 47.66 121 ASP A CA 1
ATOM 933 C C . ASP A 1 121 ? 22.262 -24.843 -4.145 1.00 47.66 121 ASP A C 1
ATOM 935 O O . ASP A 1 1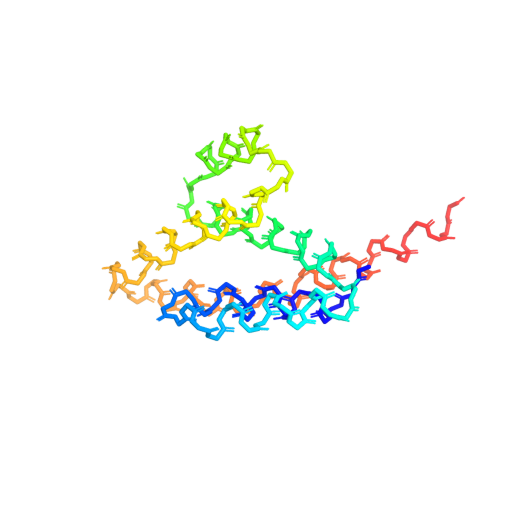21 ? 22.751 -25.844 -3.611 1.00 47.66 121 ASP A O 1
ATOM 939 N N . THR A 1 122 ? 21.244 -24.951 -5.009 1.00 46.47 122 THR A N 1
ATOM 940 C CA . THR A 1 122 ? 20.649 -26.229 -5.472 1.00 46.47 122 THR A CA 1
ATOM 941 C C . THR A 1 122 ? 20.751 -26.409 -6.976 1.00 46.47 122 THR A C 1
ATOM 943 O O . THR A 1 122 ? 21.074 -27.539 -7.409 1.00 46.47 122 THR A O 1
#

Secondary structure (DSSP, 8-state):
--HHHHHHHHHHHHTTT-HHHHHHHHHHHHHTT-HHHHHHHHHHHHHHHHHHTT-HHHHHHHHHT--GGGHHHHHHHHHHHHHHHHHHH-SHHHHHHHHHHHTHHHHHHHHHHHHHHHTS--